Protein AF-A0A950CX36-F1 (afdb_monomer)

Secondary structure (DSSP, 8-state):
-------------------S------TTTT-SEEEHHHHHHHTTS-HHHHHHHHTT-STTSPPPP-EEETTEEEEEHHHHHHHHHHHHTT-

Foldseek 3Di:
DDDDDDDDDDDDDPDDDPPDDPPPPPVLVVDQKDFLVSLCVVVVHDSVVSVCLCVVVDPPQHRQDWDDDPPTTMHGPVSSVVSVVVSVVSD

Nearest PDB structures (foldseek):
  4p0y-assembly2_B  TM=6.244E-01  e=9.060E-02  Enterococcus faecalis
  8bqd-assembly1_K  TM=4.234E-01  e=9.215E-01  Saccharomyces cerevisiae
  6zu9-assembly1_M  TM=4.157E-01  e=8.640E-01  Saccharomyces cerevisiae S288C
  8b9x-assembly2_B  TM=4.471E-01  e=8.640E-01  Homo sapiens
  6y0g-assembly1_SZ  TM=3.383E-01  e=1.996E+00  Homo sapiens

Mean predicted aligned error: 13.11 Å

Structure (mmCIF, N/CA/C/O backbone):
data_AF-A0A950CX36-F1
#
_entry.id   AF-A0A950CX36-F1
#
loop_
_atom_site.group_PDB
_atom_site.id
_atom_site.type_symbol
_atom_site.label_atom_id
_atom_site.label_alt_id
_atom_site.label_comp_id
_atom_site.label_asym_id
_atom_site.label_entity_id
_atom_site.label_seq_id
_atom_site.pdbx_PDB_ins_code
_atom_site.Cartn_x
_atom_site.Cartn_y
_atom_site.Cartn_z
_atom_site.occupancy
_atom_site.B_iso_or_equiv
_atom_site.auth_seq_id
_atom_site.auth_comp_id
_atom_site.auth_asym_id
_atom_site.auth_atom_id
_atom_site.pdbx_PDB_model_num
ATOM 1 N N . MET A 1 1 ? -60.947 -1.959 47.710 1.00 43.97 1 MET A N 1
ATOM 2 C CA . MET A 1 1 ? -59.701 -2.615 47.266 1.00 43.97 1 MET A CA 1
ATOM 3 C C . MET A 1 1 ? -59.009 -1.675 46.291 1.00 43.97 1 MET A C 1
ATOM 5 O O . MET A 1 1 ? -59.628 -1.391 45.281 1.00 43.97 1 MET A O 1
ATOM 9 N N . GLN A 1 2 ? -57.820 -1.182 46.685 1.00 43.66 2 GLN A N 1
ATOM 10 C CA . GLN A 1 2 ? -56.765 -0.455 45.934 1.00 43.66 2 GLN A CA 1
ATOM 11 C C . GLN A 1 2 ? -57.152 0.757 45.055 1.00 43.66 2 GLN A C 1
ATOM 13 O O . GLN A 1 2 ? -58.201 0.787 44.440 1.00 43.66 2 GLN A O 1
ATOM 18 N N . ALA A 1 3 ? -56.311 1.753 44.789 1.00 47.03 3 ALA A N 1
ATOM 19 C CA . ALA A 1 3 ? -55.224 2.464 45.466 1.00 47.03 3 ALA A CA 1
ATOM 20 C C . ALA A 1 3 ? -54.902 3.609 44.483 1.00 47.03 3 ALA A C 1
ATOM 22 O O . ALA A 1 3 ? -54.623 3.356 43.315 1.00 47.03 3 ALA A O 1
ATOM 23 N N . ASN A 1 4 ? -55.008 4.857 44.932 1.00 46.44 4 ASN A N 1
ATOM 24 C CA . ASN A 1 4 ? -54.449 6.020 44.239 1.00 46.44 4 ASN A CA 1
ATOM 25 C C . ASN A 1 4 ? -52.915 5.917 44.275 1.00 46.44 4 ASN A C 1
ATOM 27 O O . ASN A 1 4 ? -52.424 5.421 45.282 1.00 46.44 4 ASN A O 1
ATOM 31 N N . ILE A 1 5 ? -52.210 6.373 43.232 1.00 57.41 5 ILE A N 1
ATOM 32 C CA . ILE A 1 5 ? -50.891 7.050 43.233 1.00 57.41 5 ILE A CA 1
ATOM 33 C C . ILE A 1 5 ? -50.479 7.216 41.750 1.00 57.41 5 ILE A C 1
ATOM 35 O O . ILE A 1 5 ? -50.172 6.236 41.076 1.00 57.41 5 ILE A O 1
ATOM 39 N N . ASN A 1 6 ? -50.442 8.452 41.233 1.00 59.44 6 ASN A N 1
ATOM 40 C CA . ASN A 1 6 ? -49.525 8.786 40.131 1.00 59.44 6 ASN A CA 1
ATOM 41 C C . ASN A 1 6 ? -48.106 8.804 40.700 1.00 59.44 6 ASN A C 1
ATOM 43 O O . ASN A 1 6 ? -47.915 9.337 41.797 1.00 59.44 6 ASN A O 1
ATOM 47 N N . PRO A 1 7 ? -47.100 8.359 39.940 1.00 49.41 7 PRO A N 1
ATOM 48 C CA . PRO A 1 7 ? -45.897 9.184 39.920 1.00 49.41 7 PRO A CA 1
ATOM 49 C C . PRO A 1 7 ? -45.181 9.218 38.567 1.00 49.41 7 PRO A C 1
ATOM 51 O O . PRO A 1 7 ? -44.958 8.196 37.930 1.00 49.41 7 PRO A O 1
ATOM 54 N N . SER A 1 8 ? -44.759 10.434 38.221 1.00 47.09 8 SER A N 1
ATOM 55 C CA . SER A 1 8 ? -43.455 10.757 37.642 1.00 47.09 8 SER A CA 1
ATOM 56 C C . SER A 1 8 ? -42.973 9.953 36.434 1.00 47.09 8 SER A C 1
ATOM 58 O O . SER A 1 8 ? -42.516 8.820 36.543 1.00 47.09 8 SER A O 1
ATOM 60 N N . THR A 1 9 ? -42.839 10.648 35.304 1.00 55.78 9 THR A N 1
ATOM 61 C CA . THR A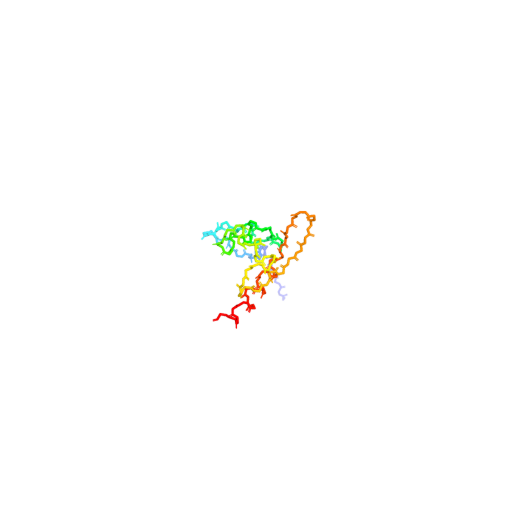 1 9 ? -41.662 10.422 34.456 1.00 55.78 9 THR A CA 1
ATOM 62 C C . THR A 1 9 ? -40.407 10.528 35.323 1.00 55.78 9 THR A C 1
ATOM 64 O O . THR A 1 9 ? -40.271 11.488 36.088 1.00 55.78 9 THR A O 1
ATOM 67 N N . PRO A 1 10 ? -39.467 9.598 35.165 1.00 46.47 10 PRO A N 1
ATOM 68 C CA . PRO A 1 10 ? -38.235 10.038 34.532 1.00 46.47 10 PRO A CA 1
ATOM 69 C C . PRO A 1 10 ? -37.768 9.057 33.456 1.00 46.47 10 PRO A C 1
ATOM 71 O O . PRO A 1 10 ? -37.760 7.844 33.635 1.00 46.47 10 PRO A O 1
ATOM 74 N N . ILE A 1 11 ? -37.434 9.648 32.308 1.00 48.06 11 ILE A N 1
ATOM 75 C CA . ILE A 1 11 ? -36.256 9.362 31.483 1.00 48.06 11 ILE A CA 1
ATOM 76 C C . ILE A 1 11 ? -35.508 8.110 31.959 1.00 48.06 11 ILE A C 1
ATOM 78 O O . ILE A 1 11 ? -34.811 8.153 32.967 1.00 48.06 11 ILE A O 1
ATOM 82 N N . VAL A 1 12 ? -35.648 7.010 31.219 1.00 40.03 12 VAL A N 1
ATOM 83 C CA . VAL A 1 12 ? -34.720 5.890 31.356 1.00 40.03 12 VAL A CA 1
ATOM 84 C C . VAL A 1 12 ? -33.343 6.341 30.886 1.00 40.03 12 VAL A C 1
ATOM 86 O O . VAL A 1 12 ? -33.154 6.765 29.744 1.00 40.03 12 VAL A O 1
ATOM 89 N N . ASP A 1 13 ? -32.428 6.265 31.838 1.00 48.44 13 ASP A N 1
ATOM 90 C CA . ASP A 1 13 ? -30.990 6.437 31.770 1.00 48.44 13 ASP A CA 1
ATOM 91 C C . ASP A 1 13 ? -30.363 5.827 30.509 1.00 48.44 13 ASP A C 1
ATOM 93 O O . ASP A 1 13 ? -30.285 4.606 30.348 1.00 48.44 13 ASP A O 1
ATOM 97 N N . LEU A 1 14 ? -29.826 6.688 29.644 1.00 53.34 14 LEU A N 1
ATOM 98 C CA . LEU A 1 14 ? -28.619 6.341 28.905 1.00 53.34 14 LEU A CA 1
ATOM 99 C C . LEU A 1 14 ? -27.449 6.922 29.710 1.00 53.34 14 LEU A C 1
ATOM 101 O O . LEU A 1 14 ? -27.479 8.119 30.007 1.00 53.34 14 LEU A O 1
ATOM 105 N N . PRO A 1 15 ? -26.463 6.101 30.109 1.00 45.78 15 PRO A N 1
ATOM 106 C CA . PRO A 1 15 ? -25.468 6.502 31.083 1.00 45.78 15 PRO A CA 1
ATOM 107 C C . PRO A 1 15 ? -24.662 7.706 30.606 1.00 45.78 15 PRO A C 1
ATOM 109 O O . PRO A 1 15 ? -24.270 7.822 29.442 1.00 45.78 15 PRO A O 1
ATOM 112 N N . GLU A 1 16 ? -24.441 8.575 31.583 1.00 42.66 16 GLU A N 1
ATOM 113 C CA . GLU A 1 16 ? -23.510 9.684 31.635 1.00 42.66 16 GLU A CA 1
ATOM 114 C C . GLU A 1 16 ? -22.272 9.493 30.752 1.00 42.66 16 GLU A C 1
ATOM 116 O O . GLU A 1 16 ? -21.485 8.559 30.894 1.00 42.66 16 GLU A O 1
ATOM 121 N N . ILE A 1 17 ? -22.096 10.455 29.849 1.00 43.03 17 ILE A N 1
ATOM 122 C CA . ILE A 1 17 ? -20.875 11.254 29.701 1.00 43.03 17 ILE A CA 1
ATOM 123 C C . ILE A 1 17 ? -19.683 10.687 30.495 1.00 43.03 17 ILE A C 1
ATOM 125 O O . ILE A 1 17 ? -19.402 11.100 31.617 1.00 43.03 17 ILE A O 1
ATOM 129 N N . ILE A 1 18 ? -18.901 9.815 29.857 1.00 44.94 18 ILE A N 1
ATOM 130 C CA . ILE A 1 18 ? -17.492 9.663 30.216 1.00 44.94 18 ILE A CA 1
ATOM 131 C C . ILE A 1 18 ? -16.770 10.849 29.575 1.00 44.94 18 ILE A C 1
ATOM 133 O O . ILE A 1 18 ? -16.338 10.811 28.422 1.00 44.94 18 ILE A O 1
ATOM 137 N N . ALA A 1 19 ? -16.679 11.946 30.321 1.00 45.53 19 ALA A N 1
ATOM 138 C CA . ALA A 1 19 ? -15.679 12.961 30.052 1.00 45.53 19 ALA A CA 1
ATOM 139 C C . ALA A 1 19 ? -14.298 12.329 30.277 1.00 45.53 19 ALA A C 1
ATOM 141 O O . ALA A 1 19 ? -14.007 11.859 31.373 1.00 45.53 19 ALA A O 1
ATOM 142 N N . GLY A 1 20 ? -13.443 12.335 29.249 1.00 48.03 20 GLY A N 1
ATOM 143 C CA . GLY A 1 20 ? -12.009 12.104 29.449 1.00 48.03 20 GLY A CA 1
ATOM 144 C C . GLY A 1 20 ? -11.332 11.092 28.532 1.00 48.03 20 GLY A C 1
ATOM 145 O O . GLY A 1 20 ? -10.575 10.264 29.016 1.00 48.03 20 GLY A O 1
ATOM 146 N N . THR A 1 21 ? -11.584 11.151 27.223 1.00 52.38 21 THR A N 1
ATOM 147 C CA . THR A 1 21 ? -10.592 11.021 26.129 1.00 52.38 21 THR A CA 1
ATOM 148 C C . THR A 1 21 ? -11.378 10.800 24.842 1.00 52.38 21 THR A C 1
ATOM 150 O O . THR A 1 21 ? -11.519 9.686 24.349 1.00 52.38 21 THR A O 1
ATOM 153 N N . LEU A 1 22 ? -11.882 11.888 24.255 1.00 52.09 22 LEU A N 1
ATOM 154 C CA . LEU A 1 22 ? -12.008 11.921 22.803 1.00 52.09 22 LEU A CA 1
ATOM 155 C C . LEU A 1 22 ? -10.583 12.109 22.283 1.0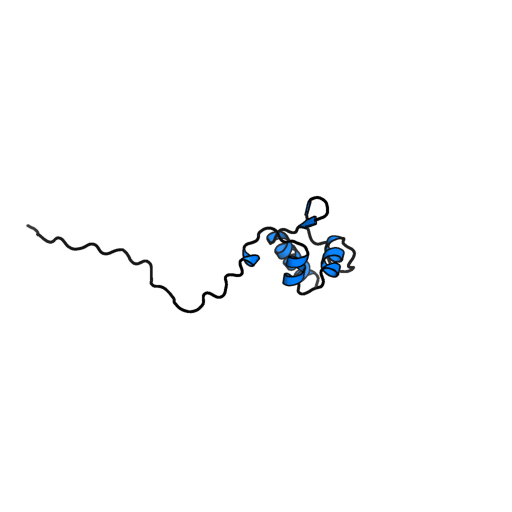0 52.09 22 LEU A C 1
ATOM 157 O O . LEU A 1 22 ? -10.173 13.210 21.924 1.00 52.09 22 LEU A O 1
ATOM 161 N N . ALA A 1 23 ? -9.800 11.024 22.291 1.00 56.19 23 ALA A N 1
ATOM 162 C CA . ALA A 1 23 ? -8.736 10.918 21.308 1.00 56.19 23 ALA A CA 1
ATOM 163 C C . ALA A 1 23 ? -9.404 11.239 19.965 1.00 56.19 23 ALA A C 1
ATOM 165 O O . ALA A 1 23 ? -10.535 10.779 19.757 1.00 56.19 23 ALA A O 1
ATOM 166 N N . PRO A 1 24 ? -8.800 12.074 19.105 1.00 59.25 24 PRO A N 1
ATOM 167 C CA . PRO A 1 24 ? -9.383 12.343 17.804 1.00 59.25 24 PRO A CA 1
ATOM 168 C C . PRO A 1 24 ? -9.652 10.976 17.189 1.00 59.25 24 PRO A C 1
ATOM 170 O O . PRO A 1 24 ? -8.721 10.203 16.978 1.00 59.25 24 PRO A O 1
ATOM 173 N N . VAL A 1 25 ? -10.929 10.621 17.020 1.00 57.38 25 VAL A N 1
ATOM 174 C CA . VAL A 1 25 ? -11.299 9.437 16.256 1.00 57.38 25 VAL A CA 1
ATOM 175 C C . VAL A 1 25 ? -10.762 9.744 14.880 1.00 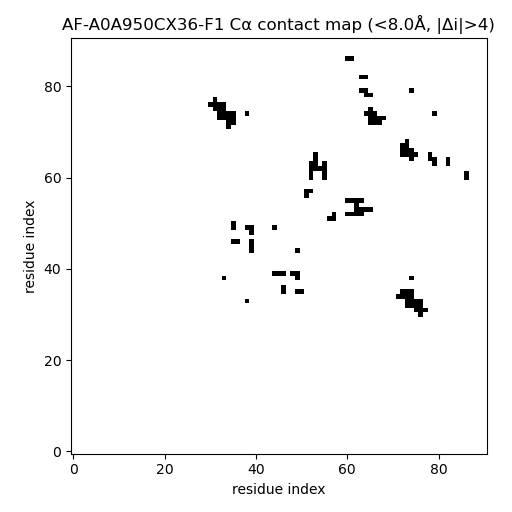57.38 25 VAL A C 1
ATOM 177 O O . VAL A 1 25 ? -11.342 10.562 14.164 1.00 57.38 25 VAL A O 1
ATOM 180 N N . ASP A 1 26 ? -9.569 9.216 14.600 1.00 61.00 26 ASP A N 1
ATOM 181 C CA . ASP A 1 26 ? -8.800 9.512 13.410 1.00 61.00 26 ASP A CA 1
ATOM 182 C C . ASP A 1 26 ? -9.761 9.323 12.251 1.00 61.00 26 ASP A C 1
ATOM 184 O O . ASP A 1 26 ? -10.098 8.199 11.888 1.00 61.00 26 ASP A O 1
ATOM 188 N N . SER A 1 27 ? -10.265 10.411 11.671 1.00 61.78 27 SER A N 1
ATOM 189 C CA . SER A 1 27 ? -11.334 10.326 10.664 1.00 61.78 27 SER A CA 1
ATOM 190 C C . SER A 1 27 ? -10.835 9.585 9.413 1.00 61.78 27 SER A C 1
ATOM 192 O O . SER 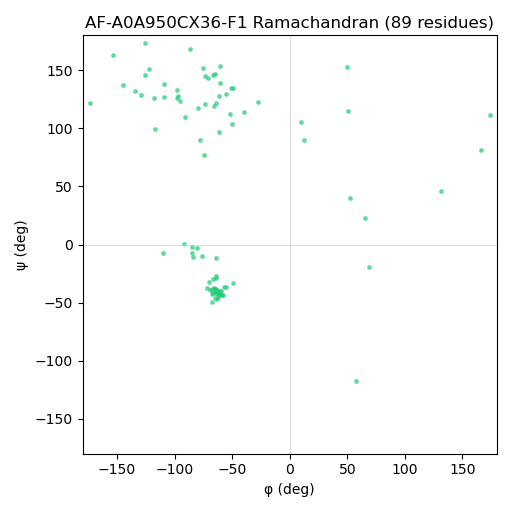A 1 27 ? -11.591 9.175 8.539 1.00 61.78 27 SER A O 1
ATOM 194 N N . LYS A 1 28 ? -9.516 9.373 9.358 1.00 58.56 28 LYS A N 1
ATOM 195 C CA . LYS A 1 28 ? -8.778 8.528 8.433 1.00 58.56 28 LYS A CA 1
ATOM 196 C C . LYS A 1 28 ? -9.004 7.024 8.642 1.00 58.56 28 LYS A C 1
ATOM 198 O O . LYS A 1 28 ? -8.966 6.270 7.669 1.00 58.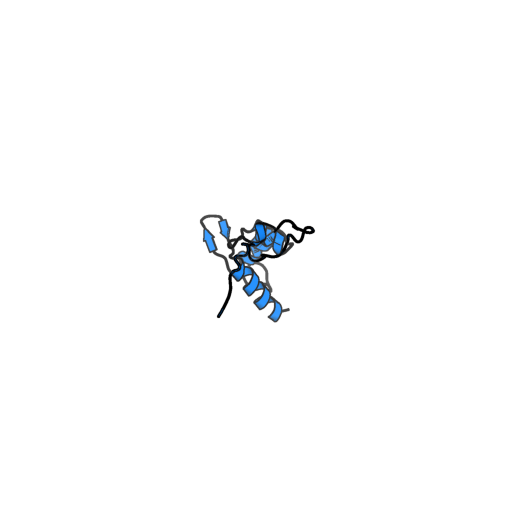56 28 LYS A O 1
ATOM 203 N N . ALA A 1 29 ? -9.238 6.576 9.874 1.00 59.75 29 ALA A N 1
ATOM 204 C CA . ALA A 1 29 ? -9.539 5.188 10.218 1.00 59.75 29 ALA A CA 1
ATOM 205 C C . ALA A 1 29 ? -10.871 4.715 9.609 1.00 59.75 29 ALA A C 1
ATOM 207 O O . ALA A 1 29 ? -10.980 3.546 9.255 1.00 59.75 29 ALA A O 1
ATOM 208 N N . LEU A 1 30 ? -11.820 5.633 9.390 1.00 63.59 30 LEU A N 1
ATOM 209 C CA . LEU A 1 30 ? -13.143 5.359 8.811 1.00 63.59 30 LEU A CA 1
ATOM 210 C C . LEU A 1 30 ? -13.179 5.338 7.273 1.00 63.59 30 LEU A C 1
ATOM 212 O O . LEU A 1 30 ? -14.232 5.106 6.690 1.00 63.59 30 LEU A O 1
ATOM 216 N N . LYS A 1 31 ? -12.061 5.602 6.583 1.00 77.69 31 LYS A N 1
ATOM 217 C CA . LYS A 1 31 ? -12.044 5.536 5.116 1.00 77.69 31 LYS A CA 1
ATOM 218 C C . LYS A 1 31 ? -11.932 4.085 4.649 1.00 77.69 31 LYS A C 1
ATOM 220 O O . LYS A 1 31 ? -10.899 3.447 4.878 1.00 77.69 31 LYS A O 1
ATOM 225 N N . ASP A 1 32 ? -12.960 3.621 3.942 1.00 89.25 32 ASP A N 1
ATOM 226 C CA . ASP A 1 32 ? -13.001 2.304 3.287 1.00 89.25 32 ASP A CA 1
ATOM 227 C C . ASP A 1 32 ? -12.004 2.190 2.131 1.00 89.25 32 ASP A C 1
ATOM 229 O O . ASP A 1 32 ? -11.496 1.109 1.839 1.00 89.25 32 ASP A O 1
ATOM 233 N N . VAL A 1 33 ? -11.706 3.309 1.467 1.00 93.00 33 VAL A N 1
ATOM 234 C CA . VAL A 1 33 ? -10.782 3.377 0.334 1.00 93.00 33 VAL A CA 1
ATOM 235 C C . VAL A 1 33 ? -9.611 4.283 0.681 1.00 93.00 33 VAL A C 1
ATOM 237 O O . VAL A 1 33 ? -9.786 5.444 1.046 1.00 93.00 33 VAL A O 1
ATOM 240 N N . LEU A 1 34 ? -8.411 3.740 0.518 1.00 93.69 34 LEU A N 1
ATOM 241 C CA . LEU A 1 34 ? -7.137 4.367 0.824 1.00 93.69 34 LEU A CA 1
ATOM 242 C C . LEU A 1 34 ? -6.393 4.696 -0.469 1.00 93.69 34 LEU A C 1
ATOM 244 O O . LEU A 1 34 ? -6.326 3.893 -1.405 1.00 93.69 34 LEU A O 1
ATOM 248 N N . ASN A 1 35 ? -5.784 5.875 -0.514 1.00 94.75 35 ASN A N 1
ATOM 249 C CA . ASN A 1 35 ? -4.833 6.223 -1.563 1.00 94.75 35 ASN A CA 1
ATOM 250 C C . ASN A 1 35 ? -3.404 5.756 -1.213 1.00 94.75 35 ASN A C 1
ATOM 252 O O . ASN A 1 35 ? -3.099 5.404 -0.075 1.00 94.75 35 ASN A O 1
ATOM 256 N N . VAL A 1 36 ? -2.494 5.799 -2.192 1.00 94.38 36 VAL A N 1
ATOM 257 C CA . VAL A 1 36 ? -1.086 5.379 -2.017 1.00 94.38 36 VAL A CA 1
ATOM 258 C C . VAL A 1 36 ? -0.380 6.105 -0.863 1.00 94.38 36 VAL A C 1
ATOM 260 O O . VAL A 1 36 ? 0.433 5.498 -0.172 1.00 94.38 36 VAL A O 1
ATOM 263 N N . ALA A 1 37 ? -0.671 7.389 -0.635 1.00 94.44 37 ALA A N 1
ATOM 264 C CA . ALA A 1 37 ? -0.063 8.146 0.459 1.00 94.44 37 ALA A CA 1
ATOM 265 C C . ALA A 1 37 ? -0.599 7.707 1.830 1.00 94.44 37 ALA A C 1
ATOM 267 O O . ALA A 1 37 ? 0.170 7.616 2.780 1.00 94.44 37 ALA A O 1
ATOM 268 N N . GLU A 1 38 ? -1.890 7.393 1.924 1.00 94.06 38 GLU A N 1
ATOM 269 C CA . GLU A 1 38 ? -2.506 6.884 3.151 1.00 94.06 38 GLU A CA 1
ATOM 270 C C . GLU A 1 38 ? -1.986 5.484 3.491 1.00 94.06 38 GLU A C 1
ATOM 272 O O . GLU A 1 38 ? -1.632 5.236 4.641 1.00 94.06 38 GLU A O 1
ATOM 277 N N . VAL A 1 39 ? -1.853 4.606 2.491 1.00 94.12 39 VAL A N 1
ATOM 278 C CA . VAL A 1 39 ? -1.235 3.279 2.657 1.00 94.12 39 VAL A CA 1
ATOM 279 C C . VAL A 1 39 ? 0.220 3.406 3.115 1.00 94.12 39 VAL A C 1
ATOM 281 O O . VAL A 1 39 ? 0.639 2.696 4.025 1.00 94.12 39 VAL A O 1
ATOM 284 N N . ALA A 1 40 ? 0.982 4.335 2.532 1.00 95.69 40 ALA A N 1
ATOM 285 C CA . ALA A 1 40 ? 2.370 4.588 2.915 1.00 95.69 40 ALA A CA 1
ATOM 286 C C . ALA A 1 40 ? 2.496 5.013 4.384 1.00 95.69 40 ALA A C 1
ATOM 288 O O . ALA A 1 40 ? 3.390 4.554 5.091 1.00 95.69 40 ALA A O 1
ATOM 289 N N . GLU A 1 41 ? 1.568 5.840 4.862 1.00 94.44 41 GLU A N 1
ATOM 290 C CA . GLU A 1 41 ? 1.539 6.281 6.254 1.00 94.44 41 GLU A CA 1
ATOM 291 C C . GLU A 1 41 ? 1.167 5.149 7.220 1.00 94.44 41 GLU A C 1
ATOM 293 O O . GLU A 1 41 ? 1.783 5.032 8.276 1.00 94.44 41 GLU A O 1
ATOM 298 N N . ILE A 1 42 ? 0.220 4.284 6.836 1.00 92.88 42 ILE A N 1
ATOM 299 C CA . ILE A 1 42 ? -0.172 3.104 7.626 1.00 92.88 42 ILE A CA 1
ATOM 300 C C . ILE A 1 42 ? 0.990 2.107 7.724 1.00 92.88 42 ILE A C 1
ATOM 302 O O . ILE A 1 42 ? 1.305 1.635 8.812 1.00 92.88 42 ILE A O 1
ATOM 306 N N . LEU A 1 43 ? 1.656 1.819 6.603 1.00 92.50 43 LEU A N 1
ATOM 307 C CA . LEU A 1 43 ? 2.785 0.885 6.537 1.00 92.50 43 LEU A CA 1
ATOM 308 C C . LEU A 1 43 ? 4.120 1.503 6.985 1.00 92.50 43 LEU A C 1
ATOM 310 O O . LEU A 1 43 ? 5.133 0.809 6.988 1.00 92.50 43 LEU A O 1
ATOM 314 N N . ARG A 1 44 ? 4.142 2.801 7.322 1.00 94.38 44 ARG A N 1
ATOM 315 C CA . ARG A 1 44 ? 5.348 3.564 7.694 1.00 94.38 44 ARG A CA 1
ATOM 316 C C . ARG A 1 44 ? 6.484 3.452 6.664 1.00 94.38 44 ARG A C 1
ATOM 318 O O . ARG A 1 44 ? 7.655 3.375 7.021 1.00 94.38 44 ARG A O 1
ATOM 325 N N . CYS A 1 45 ? 6.144 3.476 5.376 1.00 94.38 45 CYS A N 1
ATOM 326 C CA . CYS A 1 45 ? 7.107 3.391 4.274 1.00 94.38 45 CYS A CA 1
ATOM 327 C C . CYS A 1 45 ? 6.955 4.555 3.282 1.00 94.38 45 CYS A C 1
ATOM 329 O O . CYS A 1 45 ? 6.050 5.381 3.387 1.00 94.38 45 CYS A O 1
ATOM 331 N N . SER A 1 46 ? 7.866 4.663 2.311 1.00 95.50 46 SER A N 1
ATOM 332 C CA . SER A 1 46 ? 7.796 5.723 1.300 1.00 95.50 46 SER A CA 1
ATOM 333 C C . SER A 1 46 ? 6.705 5.447 0.256 1.00 95.50 46 SER A C 1
ATOM 335 O O . SER A 1 46 ? 6.405 4.299 -0.077 1.00 95.50 46 SER A O 1
ATOM 337 N N . ARG A 1 47 ? 6.141 6.507 -0.343 1.00 95.12 47 ARG A N 1
ATOM 338 C CA . ARG A 1 47 ? 5.130 6.385 -1.419 1.00 95.12 47 ARG A CA 1
ATOM 339 C C . ARG A 1 47 ? 5.644 5.572 -2.610 1.00 95.12 47 ARG A C 1
ATOM 341 O O . ARG A 1 47 ? 4.895 4.804 -3.210 1.00 95.12 47 ARG A O 1
ATOM 348 N N . ASN A 1 48 ? 6.928 5.720 -2.933 1.00 95.62 48 ASN A N 1
ATOM 349 C CA . ASN A 1 48 ? 7.585 4.969 -3.998 1.00 95.62 48 ASN A CA 1
ATOM 350 C C . ASN A 1 48 ? 7.643 3.476 -3.666 1.00 95.62 48 ASN A C 1
ATOM 352 O O . ASN A 1 48 ? 7.394 2.655 -4.545 1.00 95.62 48 ASN A O 1
ATOM 356 N N . HIS A 1 49 ? 7.912 3.127 -2.404 1.00 94.44 49 HIS A N 1
ATOM 357 C CA . HIS A 1 49 ? 7.914 1.737 -1.967 1.00 94.44 49 HIS A CA 1
ATOM 358 C C . HIS A 1 49 ? 6.525 1.110 -2.116 1.00 94.44 49 HIS A C 1
ATOM 360 O O . HIS A 1 49 ? 6.400 0.070 -2.756 1.00 94.44 49 HIS A O 1
ATOM 366 N N . VAL A 1 50 ? 5.468 1.795 -1.664 1.00 95.19 50 VAL A N 1
ATOM 367 C CA . VAL A 1 50 ? 4.084 1.331 -1.871 1.00 95.19 50 VAL A CA 1
ATOM 368 C C . VAL A 1 50 ? 3.764 1.172 -3.357 1.00 95.19 50 VAL A C 1
ATOM 370 O O . VAL A 1 50 ? 3.197 0.161 -3.756 1.00 95.19 50 VAL A O 1
ATOM 373 N N . SER A 1 51 ? 4.163 2.125 -4.205 1.00 94.56 51 SER A N 1
ATOM 374 C CA . SER A 1 51 ? 3.972 2.010 -5.656 1.00 94.56 51 SER A CA 1
ATOM 375 C C . SER A 1 51 ? 4.682 0.781 -6.235 1.00 94.56 51 SER A C 1
ATOM 377 O O . SER A 1 51 ? 4.117 0.078 -7.070 1.00 94.56 51 SER A O 1
ATOM 379 N N . ASN A 1 52 ? 5.892 0.469 -5.770 1.00 95.31 52 ASN A N 1
ATOM 380 C CA . ASN A 1 52 ? 6.616 -0.729 -6.187 1.00 95.31 52 ASN A CA 1
ATOM 381 C C . AS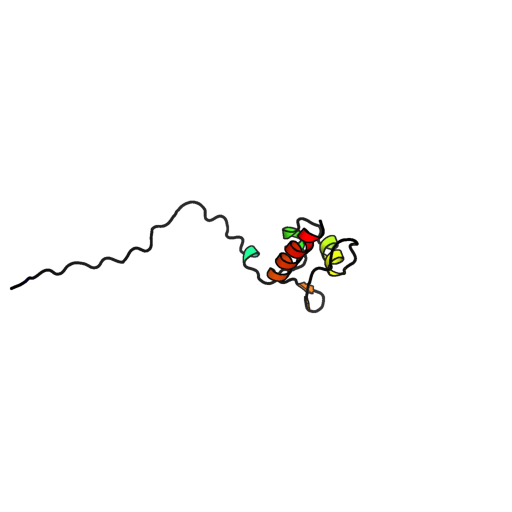N A 1 52 ? 5.925 -2.014 -5.712 1.00 95.31 52 ASN A C 1
ATOM 383 O O . ASN A 1 52 ? 5.799 -2.936 -6.513 1.00 95.31 52 ASN A O 1
ATOM 387 N N . VAL A 1 53 ? 5.418 -2.060 -4.476 1.00 94.56 53 VAL A N 1
ATOM 388 C CA . VAL A 1 53 ? 4.638 -3.199 -3.950 1.00 94.56 53 VAL A CA 1
ATOM 389 C C . VAL A 1 53 ? 3.353 -3.401 -4.759 1.00 94.56 53 VAL A C 1
ATOM 391 O O . VAL A 1 53 ? 3.058 -4.511 -5.195 1.00 94.56 53 VAL A O 1
ATOM 394 N N . LEU A 1 54 ? 2.629 -2.317 -5.050 1.00 93.81 54 LEU A N 1
ATOM 395 C CA . LEU A 1 54 ? 1.427 -2.336 -5.891 1.00 93.81 54 LEU A CA 1
ATOM 396 C C . LEU A 1 54 ? 1.719 -2.759 -7.337 1.00 93.81 54 LEU A C 1
ATOM 398 O O . LEU A 1 54 ? 0.833 -3.247 -8.025 1.00 93.81 54 LEU A O 1
ATOM 402 N N . ASN A 1 55 ? 2.932 -2.524 -7.833 1.00 93.94 55 ASN A N 1
ATOM 403 C CA . ASN A 1 55 ? 3.369 -2.960 -9.160 1.00 93.94 55 ASN A CA 1
ATOM 404 C C . ASN A 1 55 ? 4.048 -4.342 -9.142 1.00 93.94 55 ASN A C 1
ATOM 406 O O . ASN A 1 55 ? 4.512 -4.782 -10.188 1.00 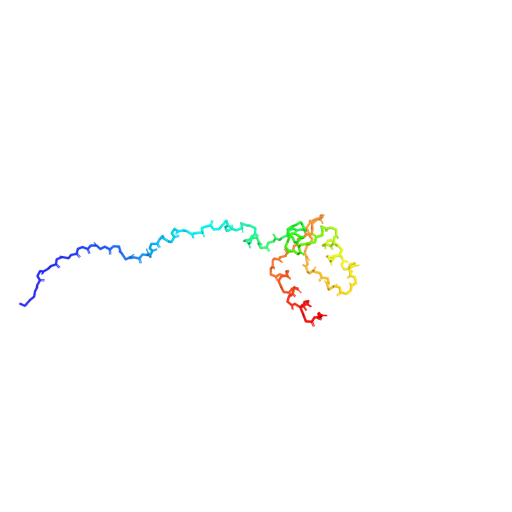93.94 55 ASN A O 1
ATOM 410 N N . GLY A 1 56 ? 4.168 -4.995 -7.979 1.00 93.19 56 GLY A N 1
ATOM 411 C CA . GLY A 1 56 ? 4.865 -6.278 -7.838 1.00 93.19 56 GLY A CA 1
ATOM 412 C C . GLY A 1 56 ? 6.371 -6.229 -8.109 1.00 93.19 56 GLY A C 1
ATOM 413 O O . GLY A 1 56 ? 6.969 -7.243 -8.444 1.00 93.19 56 GLY A O 1
ATOM 414 N N . LYS A 1 57 ? 6.999 -5.056 -7.977 1.00 93.44 57 LYS A N 1
ATOM 415 C CA . LYS A 1 57 ? 8.440 -4.856 -8.213 1.00 93.44 57 LYS A CA 1
ATOM 416 C C . LYS A 1 57 ? 9.317 -5.199 -7.011 1.00 93.44 57 LYS A C 1
ATOM 418 O O . LYS A 1 57 ? 10.536 -5.196 -7.139 1.00 93.44 57 LYS A O 1
ATOM 423 N N . VAL A 1 58 ? 8.722 -5.415 -5.839 1.00 91.44 58 VAL A N 1
ATOM 424 C CA . VAL A 1 58 ? 9.464 -5.755 -4.623 1.00 91.44 58 VAL A CA 1
ATOM 425 C C . VAL A 1 58 ? 9.568 -7.281 -4.545 1.00 91.44 58 VAL A C 1
ATOM 427 O O . VAL A 1 58 ? 8.547 -7.930 -4.320 1.00 91.44 58 VAL A O 1
ATOM 430 N N . PRO A 1 59 ? 10.762 -7.874 -4.742 1.00 83.19 59 PRO A N 1
ATOM 431 C CA . PRO A 1 59 ? 10.945 -9.310 -4.549 1.00 83.19 59 PRO A CA 1
ATOM 432 C C . PRO A 1 59 ? 10.629 -9.661 -3.092 1.00 83.19 59 PRO A C 1
ATOM 434 O O . PRO A 1 59 ? 10.744 -8.806 -2.221 1.00 83.19 59 PRO A O 1
ATOM 437 N N . THR A 1 60 ? 10.212 -10.897 -2.814 1.00 86.69 60 THR A N 1
ATOM 438 C CA . THR A 1 60 ? 9.747 -11.407 -1.496 1.00 86.69 60 THR A CA 1
ATOM 439 C C . THR A 1 60 ? 8.416 -10.866 -0.959 1.00 86.69 60 THR A C 1
ATOM 441 O O . THR A 1 60 ? 7.774 -11.553 -0.165 1.00 86.69 60 THR A O 1
ATOM 444 N N . VAL A 1 61 ? 7.924 -9.721 -1.437 1.00 89.12 61 VAL A N 1
ATOM 445 C CA . VAL A 1 61 ? 6.651 -9.146 -0.978 1.00 89.12 61 VAL A CA 1
ATOM 446 C C . VAL A 1 61 ? 5.520 -9.509 -1.954 1.00 89.12 61 VAL A C 1
ATOM 448 O O . VAL A 1 61 ? 5.643 -9.247 -3.152 1.00 89.12 61 VAL A O 1
ATOM 451 N N . PRO A 1 62 ? 4.401 -10.105 -1.494 1.00 90.50 62 PRO A N 1
ATOM 452 C CA . PRO A 1 62 ? 3.264 -10.386 -2.361 1.00 90.50 62 PRO A CA 1
ATOM 453 C C . PRO A 1 62 ? 2.637 -9.086 -2.869 1.00 90.50 62 PRO A C 1
ATOM 455 O O . PRO A 1 62 ? 2.579 -8.086 -2.153 1.00 90.50 62 PRO A O 1
ATOM 458 N N . VAL A 1 63 ? 2.116 -9.109 -4.095 1.00 92.19 63 VAL A N 1
ATOM 459 C CA . VAL A 1 63 ? 1.470 -7.937 -4.698 1.00 92.19 63 VAL A CA 1
ATOM 460 C C . VAL A 1 63 ? 0.261 -7.521 -3.861 1.00 92.19 63 VAL A C 1
ATOM 462 O O . VAL A 1 63 ? -0.598 -8.346 -3.552 1.00 92.19 63 VAL A O 1
ATOM 465 N N . LEU A 1 64 ? 0.201 -6.241 -3.489 1.00 93.81 64 LEU A N 1
ATOM 466 C CA . LEU A 1 64 ? -0.922 -5.691 -2.734 1.00 93.81 64 LEU A CA 1
ATOM 467 C C . LEU A 1 64 ? -2.149 -5.545 -3.662 1.00 93.81 64 LEU A C 1
ATOM 469 O O . LEU A 1 64 ? -2.053 -4.830 -4.672 1.00 93.81 64 LEU A O 1
ATOM 473 N N . PRO A 1 65 ? -3.289 -6.199 -3.356 1.00 94.00 65 PRO A N 1
ATOM 474 C CA . PRO A 1 65 ? -4.536 -6.016 -4.096 1.00 94.00 65 PRO A CA 1
ATOM 475 C C . PRO A 1 65 ? -4.951 -4.544 -4.135 1.00 94.00 65 PRO A C 1
ATOM 477 O O . PRO A 1 65 ? -4.984 -3.849 -3.119 1.00 94.00 65 PRO A O 1
ATOM 480 N N . HIS A 1 66 ? -5.253 -4.061 -5.336 1.00 95.19 66 HIS A N 1
ATOM 481 C CA . HIS A 1 66 ? -5.624 -2.675 -5.583 1.00 95.19 66 HIS A CA 1
ATOM 482 C C . HIS A 1 66 ? -6.508 -2.567 -6.815 1.00 95.19 66 HIS A C 1
ATOM 484 O O . HIS A 1 66 ? -6.537 -3.461 -7.659 1.00 95.19 66 HIS A O 1
ATOM 490 N N . PHE A 1 67 ? -7.190 -1.436 -6.935 1.00 94.25 67 PHE A N 1
ATOM 491 C CA . PHE A 1 67 ? -7.912 -1.068 -8.140 1.00 94.25 67 PHE A CA 1
ATOM 492 C C . PHE A 1 67 ? -7.408 0.275 -8.664 1.00 94.25 67 PHE A C 1
ATOM 494 O O . PHE A 1 67 ? -6.902 1.131 -7.929 1.00 94.25 67 PHE A O 1
ATOM 501 N N . THR A 1 68 ? -7.501 0.439 -9.976 1.00 94.50 68 THR A N 1
ATOM 502 C CA . THR A 1 68 ? -7.015 1.618 -10.688 1.00 94.50 68 THR A CA 1
ATOM 503 C C . THR A 1 68 ? -8.189 2.441 -11.185 1.00 94.50 68 THR A C 1
ATOM 505 O O . THR A 1 68 ? -9.043 1.926 -11.902 1.00 94.50 68 THR A O 1
ATOM 508 N N . ILE A 1 69 ? -8.202 3.732 -10.857 1.00 93.88 69 ILE A N 1
ATOM 509 C CA . ILE A 1 69 ? -9.129 4.709 -11.433 1.00 93.88 69 ILE A CA 1
ATOM 510 C C . ILE A 1 69 ? -8.291 5.745 -12.182 1.00 93.88 69 ILE A C 1
ATOM 512 O O . ILE A 1 69 ? -7.683 6.643 -11.588 1.00 93.88 69 ILE A O 1
ATOM 516 N N . GLY A 1 70 ? -8.207 5.579 -13.505 1.00 93.50 70 GLY A N 1
ATOM 517 C CA . GLY A 1 70 ? -7.327 6.368 -14.365 1.00 93.50 70 GLY A CA 1
ATOM 518 C C . GLY A 1 70 ? -5.865 6.256 -13.922 1.00 93.50 70 GLY A C 1
ATOM 519 O O . GLY A 1 70 ? -5.286 5.176 -13.915 1.00 93.50 70 GLY A O 1
ATOM 520 N N . ARG A 1 71 ? -5.268 7.382 -13.513 1.00 91.00 71 ARG A N 1
ATOM 521 C CA . ARG A 1 71 ? -3.873 7.443 -13.030 1.00 91.00 71 ARG A CA 1
ATOM 522 C C . ARG A 1 71 ? -3.710 7.112 -11.543 1.00 91.00 71 ARG A C 1
ATOM 524 O O . ARG A 1 71 ? -2.585 7.065 -11.050 1.00 91.00 71 ARG A O 1
ATOM 531 N N . ARG A 1 72 ? -4.809 6.956 -10.797 1.00 93.19 72 ARG A N 1
ATOM 532 C CA . ARG A 1 72 ? -4.777 6.761 -9.342 1.00 93.19 72 ARG A CA 1
ATOM 533 C C . ARG A 1 72 ? -4.893 5.281 -8.999 1.00 93.19 72 ARG A C 1
ATOM 535 O O . ARG A 1 72 ? -5.780 4.595 -9.499 1.00 93.19 72 ARG A O 1
ATOM 542 N N . LYS A 1 73 ? -4.022 4.821 -8.100 1.00 94.38 73 LYS A N 1
ATOM 543 C CA . LYS A 1 73 ? -4.128 3.512 -7.451 1.00 94.38 73 LYS A CA 1
ATOM 544 C C . LYS A 1 73 ? -4.789 3.674 -6.092 1.00 94.38 73 LYS A C 1
ATOM 546 O O . LYS A 1 73 ? -4.354 4.511 -5.298 1.00 94.38 73 LYS A O 1
ATOM 551 N N . LEU A 1 74 ? -5.825 2.884 -5.858 1.00 95.19 74 LEU A N 1
ATOM 552 C CA . LEU A 1 74 ? -6.611 2.889 -4.637 1.00 95.19 74 LEU A CA 1
ATOM 553 C C . LEU A 1 74 ? -6.658 1.474 -4.064 1.00 95.19 74 LEU A C 1
ATOM 555 O O . LEU A 1 74 ? -6.646 0.486 -4.799 1.00 95.19 74 LEU A O 1
ATOM 559 N N . VAL A 1 75 ? -6.679 1.389 -2.742 1.00 94.88 75 VAL A N 1
ATOM 560 C CA . VAL A 1 75 ? -6.643 0.134 -1.991 1.00 94.88 75 VAL A CA 1
ATOM 561 C C . VAL A 1 75 ? -7.786 0.170 -0.998 1.00 94.88 75 VAL A C 1
ATOM 563 O O . VAL A 1 75 ? -7.917 1.147 -0.263 1.00 94.88 75 VAL A O 1
ATOM 566 N N . ARG A 1 76 ? -8.623 -0.866 -0.964 1.00 94.69 76 ARG A N 1
ATOM 567 C CA . ARG A 1 76 ? -9.630 -0.955 0.094 1.00 94.69 76 ARG A CA 1
ATOM 568 C C . ARG A 1 76 ? -8.969 -1.333 1.416 1.00 94.69 76 ARG A C 1
ATOM 570 O O . ARG A 1 76 ? -7.985 -2.077 1.440 1.00 94.69 76 ARG A O 1
ATOM 577 N N . ARG A 1 77 ? -9.481 -0.801 2.521 1.00 92.94 77 ARG A N 1
ATOM 578 C CA . ARG A 1 77 ? -8.912 -1.030 3.852 1.00 92.94 77 ARG A CA 1
ATOM 579 C C . ARG A 1 77 ? -8.924 -2.511 4.220 1.00 92.94 77 ARG A C 1
ATOM 581 O O . ARG A 1 77 ? -7.922 -3.000 4.736 1.00 92.94 77 ARG A O 1
ATOM 588 N N . GLU A 1 78 ? -10.009 -3.222 3.929 1.00 93.25 78 GLU A N 1
ATOM 589 C CA . GLU A 1 78 ? -10.108 -4.648 4.232 1.00 93.25 78 GLU A CA 1
ATOM 590 C C . GLU A 1 78 ? -9.073 -5.469 3.454 1.00 93.25 78 GLU A C 1
ATOM 592 O O . GLU A 1 78 ? -8.404 -6.316 4.038 1.00 93.25 78 GLU A O 1
ATOM 597 N N . TRP A 1 79 ? -8.815 -5.119 2.190 1.00 94.62 79 TRP A N 1
ATOM 598 C CA . TRP A 1 79 ? -7.792 -5.781 1.378 1.00 94.62 79 TRP A CA 1
ATOM 599 C C . TRP A 1 79 ? -6.382 -5.585 1.929 1.00 94.62 79 TRP A C 1
ATOM 601 O O . TRP A 1 79 ? -5.575 -6.512 1.903 1.00 94.62 79 TRP A O 1
ATOM 611 N N . LEU A 1 80 ? -6.071 -4.392 2.449 1.00 94.00 80 LEU A N 1
ATOM 612 C CA . LEU A 1 80 ? -4.785 -4.137 3.097 1.00 94.00 80 LEU A CA 1
ATOM 613 C C . LEU A 1 80 ? -4.609 -5.010 4.347 1.00 94.00 80 LEU A C 1
ATOM 615 O O . LEU A 1 80 ? -3.523 -5.545 4.569 1.00 94.00 80 LEU A O 1
ATOM 619 N N . ILE A 1 81 ? -5.667 -5.168 5.147 1.00 92.75 81 ILE A N 1
ATOM 620 C CA . ILE A 1 81 ? -5.651 -5.988 6.365 1.00 92.75 81 ILE A CA 1
ATOM 621 C C . ILE A 1 81 ? -5.486 -7.471 6.012 1.00 92.75 81 ILE A C 1
ATOM 623 O O . ILE A 1 81 ? -4.603 -8.129 6.563 1.00 92.75 81 ILE A O 1
ATOM 627 N N . GLU A 1 82 ? -6.282 -7.987 5.075 1.00 93.25 82 GLU A N 1
ATOM 628 C CA . GLU A 1 82 ? -6.184 -9.370 4.591 1.00 93.25 82 GLU A CA 1
ATOM 629 C C . GLU A 1 82 ? -4.796 -9.672 4.023 1.00 93.25 82 GLU A C 1
ATOM 631 O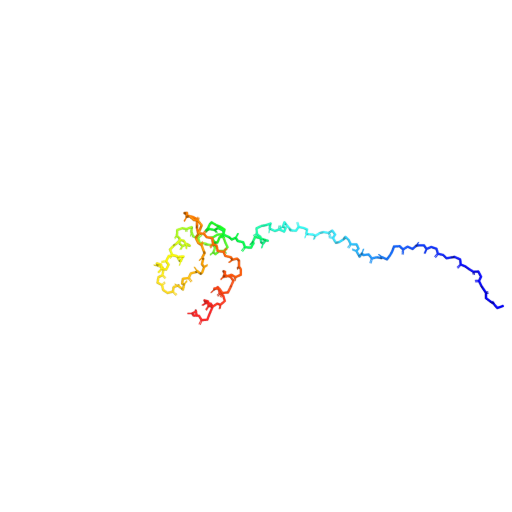 O . GLU A 1 82 ? -4.197 -10.706 4.331 1.00 93.25 82 GLU A O 1
ATOM 636 N N . TRP A 1 83 ? -4.244 -8.741 3.244 1.00 94.00 83 TRP A N 1
ATOM 637 C CA . TRP A 1 83 ? -2.898 -8.853 2.700 1.00 94.00 83 TRP A CA 1
ATOM 638 C C . TRP A 1 83 ? -1.837 -8.919 3.805 1.00 94.00 83 TRP A C 1
ATOM 640 O O . TRP A 1 83 ? -0.960 -9.782 3.754 1.00 94.00 83 TRP A O 1
ATOM 650 N N . LEU A 1 84 ? -1.941 -8.082 4.843 1.00 91.88 84 LEU A N 1
ATOM 651 C CA . LEU A 1 84 ? -1.015 -8.095 5.980 1.00 91.88 84 LEU A CA 1
ATOM 652 C C . LEU A 1 84 ? -1.095 -9.420 6.758 1.00 91.88 84 LEU A C 1
ATOM 654 O O . LEU A 1 84 ? -0.073 -10.001 7.129 1.00 91.88 84 LEU A O 1
ATOM 658 N N . GLN A 1 85 ? -2.311 -9.933 6.965 1.00 91.94 85 GLN A N 1
ATOM 659 C CA . GLN A 1 85 ? -2.548 -11.226 7.611 1.00 91.94 85 GLN A CA 1
ATOM 660 C C . GLN A 1 85 ? -2.006 -12.397 6.783 1.00 91.94 85 GLN A C 1
ATOM 662 O O . GLN A 1 85 ? -1.463 -13.352 7.342 1.00 91.94 85 GLN A O 1
ATOM 667 N N . ALA A 1 86 ? -2.137 -12.340 5.457 1.00 89.56 86 ALA A N 1
ATOM 668 C CA . ALA A 1 86 ? -1.555 -13.329 4.559 1.00 89.56 86 ALA A CA 1
ATOM 669 C C . ALA A 1 86 ? -0.021 -13.254 4.561 1.00 89.56 86 ALA A C 1
ATOM 671 O O . ALA A 1 86 ? 0.640 -14.295 4.550 1.00 89.56 86 ALA A O 1
ATOM 672 N N . TYR A 1 87 ? 0.541 -12.042 4.627 1.00 86.25 87 TYR A N 1
ATOM 673 C CA . TYR A 1 87 ? 1.983 -11.816 4.673 1.00 86.25 87 TYR A CA 1
ATOM 674 C C . TYR A 1 87 ? 2.616 -12.350 5.960 1.00 86.25 87 TYR A C 1
ATOM 676 O O . TYR A 1 87 ? 3.664 -12.984 5.888 1.00 86.25 87 TYR A O 1
ATOM 684 N N . ARG A 1 88 ? 1.932 -12.224 7.111 1.00 83.81 88 ARG A N 1
ATOM 685 C CA . ARG A 1 88 ? 2.371 -12.806 8.395 1.00 83.81 88 ARG A CA 1
ATOM 686 C C . ARG A 1 88 ? 2.759 -14.284 8.288 1.00 83.81 88 ARG A C 1
ATOM 688 O O . ARG A 1 88 ? 3.636 -14.717 9.016 1.00 83.81 88 ARG A O 1
ATOM 695 N N . ARG A 1 89 ? 2.109 -15.068 7.421 1.00 76.88 89 ARG A N 1
ATOM 696 C CA . ARG A 1 89 ? 2.387 -16.512 7.286 1.00 76.88 89 ARG A CA 1
ATOM 697 C C . ARG A 1 89 ? 3.672 -16.825 6.510 1.00 76.88 89 ARG A C 1
ATOM 699 O O . ARG A 1 89 ? 4.032 -17.991 6.416 1.00 76.88 89 ARG A O 1
ATOM 706 N N . ARG A 1 90 ? 4.289 -15.822 5.879 1.00 68.69 90 ARG A N 1
ATOM 707 C CA . ARG A 1 90 ? 5.487 -15.964 5.036 1.00 68.69 90 ARG A CA 1
ATOM 708 C C . ARG A 1 90 ? 6.746 -15.358 5.664 1.00 68.69 90 ARG A C 1
ATOM 710 O O . ARG A 1 90 ? 7.813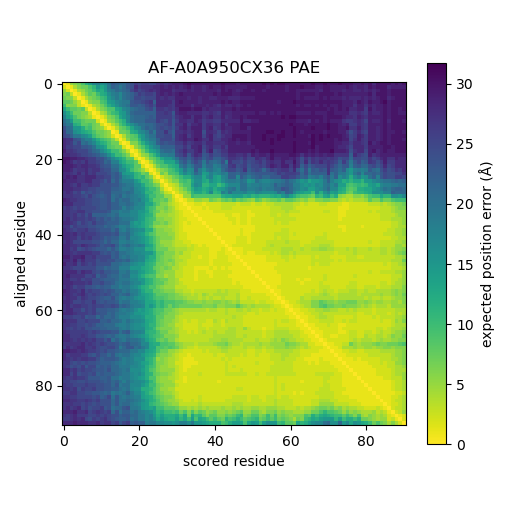 -15.520 5.080 1.00 68.69 90 ARG A O 1
ATOM 717 N N . CYS A 1 91 ? 6.603 -14.660 6.790 1.00 57.03 91 CYS A N 1
ATOM 718 C CA . CYS A 1 91 ? 7.708 -14.244 7.652 1.00 57.03 91 CYS A CA 1
ATOM 719 C C . CYS A 1 91 ? 8.039 -15.372 8.628 1.00 57.03 91 CYS A C 1
ATOM 721 O O . CYS A 1 91 ? 9.242 -15.563 8.892 1.00 57.03 91 CYS A O 1
#

Solvent-accessible surface area (backbone atoms only — not comparable to full-atom values): 5939 Å² total; per-residue (Å²): 134,88,78,91,80,90,78,75,89,72,84,83,82,74,80,76,83,80,82,85,73,85,62,78,74,55,73,71,76,75,45,61,67,33,43,53,64,58,50,12,61,74,71,72,50,53,52,66,55,46,52,31,32,56,67,52,70,38,82,98,52,75,62,52,72,66,50,72,61,87,94,43,58,36,28,45,47,67,51,54,51,54,49,52,61,58,48,62,78,76,111

pLDDT: mean 78.23, std 20.03, range [40.03, 95.69]

Radius of gyration: 24.73 Å; Cα contacts (8 Å, |Δi|>4): 68; chains: 1; bounding box: 71×30×62 Å

Sequence (91 aa):
MQANINPSTPIVDLPEIIAGTLAPVDSKALKDVLNVAEVAEILRCSRNHVSNVLNGKVPTVPVLPHFTIGRRKLVRREWLIEWLQAYRRRC